Protein AF-A0A955RFL0-F1 (afdb_monomer)

pLDDT: mean 95.03, std 4.04, range [70.62, 98.62]

Secondary structure (DSSP, 8-state):
-EEEEEE-TT-HHHHHHHTTHHHHHHHTT-EEEEEE--HHHHHHHTTS-SSHHHHS-HHHHHHHHHHHHHHHT-

Solvent-accessible surface area (backbone atoms only — not comparable to full-atom values): 4408 Å² total; per-residue (Å²): 98,76,46,79,47,72,37,31,93,87,38,70,67,45,50,58,46,62,78,44,47,64,64,55,24,54,77,69,65,30,44,81,42,84,39,83,51,62,56,50,58,54,28,51,75,67,76,42,69,61,49,57,68,80,73,43,59,65,73,55,43,54,50,51,56,54,47,54,58,53,61,74,76,107

Radius of gyration: 14.57 Å; Cα contacts (8 Å, |Δi|>4): 61; chains: 1; bounding box: 28×27×34 Å

Nearest PDB structures (foldseek):
  3k9c-assembly1_A  TM=8.199E-01  e=3.168E-0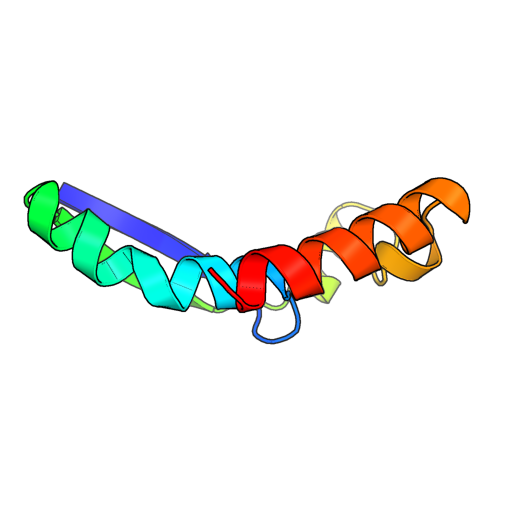1  Rhodococcus jostii RHA1
  6mos-assembly1_A  TM=7.372E-01  e=2.233E+00  Thermosipho africanus TCF52B
  3lr1-assembly1_A  TM=5.726E-01  e=2.733E+00  Geobacter sulfurreducens PCA
  2e89-assembly2_C  TM=5.220E-01  e=5.733E+00  Aquifex aeolicus
  3brs-assembly2_B  TM=5.712E-01  e=6.560E+00  Lachnoclostridium phytofermentans ISDg

Sequence (74 aa):
MVIDFWFDVVCPYAWLASTRIEALAAEAGATVRWRPILLGGVLKALDVPTNPMAAMPEAKRVLQRRDIVRSAAA

Foldseek 3Di:
DEDELEDEPVDLVSVLCVVCVQVVCVVVVYYYDYHYDDQLVVCVVVVHDSPVLVVDDPVVNVVVVVVSVVSVVD

Structure (mmCIF, N/CA/C/O backbone):
data_AF-A0A955RFL0-F1
#
_entry.id   AF-A0A955RFL0-F1
#
loop_
_atom_site.group_PDB
_atom_site.id
_atom_site.type_symbol
_atom_site.label_atom_id
_atom_site.label_alt_id
_atom_site.label_comp_id
_atom_site.label_asym_id
_atom_site.label_entity_id
_atom_site.label_seq_id
_atom_site.pdbx_PDB_ins_code
_atom_site.Cartn_x
_atom_site.Cartn_y
_atom_site.Cartn_z
_atom_site.occupancy
_atom_site.B_iso_or_equiv
_atom_site.auth_seq_id
_atom_site.auth_comp_id
_atom_site.auth_asym_id
_atom_site.auth_atom_id
_atom_site.pdbx_PDB_model_num
ATOM 1 N N . MET A 1 1 ? -17.856 -4.168 10.267 1.00 93.00 1 MET A N 1
ATOM 2 C CA . MET A 1 1 ? -17.482 -4.167 8.830 1.00 93.00 1 MET A CA 1
ATOM 3 C C . MET A 1 1 ? -16.017 -4.573 8.707 1.00 93.00 1 MET A C 1
ATOM 5 O O . MET A 1 1 ? -15.287 -4.332 9.658 1.00 93.00 1 MET A O 1
ATOM 9 N N . VAL A 1 2 ? -15.583 -5.206 7.611 1.00 97.62 2 VAL A N 1
ATOM 10 C CA . VAL A 1 2 ? -14.170 -5.607 7.437 1.00 97.62 2 VAL A CA 1
ATOM 11 C C . VAL A 1 2 ? -13.625 -5.063 6.122 1.00 97.62 2 VAL A C 1
ATOM 13 O O . VAL A 1 2 ? -14.286 -5.191 5.096 1.00 97.62 2 VAL A O 1
ATOM 16 N N . ILE A 1 3 ? -12.428 -4.483 6.164 1.00 98.00 3 ILE A N 1
ATOM 17 C CA . ILE A 1 3 ? -11.683 -4.003 5.000 1.00 98.00 3 ILE A CA 1
ATOM 18 C C . ILE A 1 3 ? -10.608 -5.035 4.665 1.00 98.00 3 ILE A C 1
ATOM 20 O O . ILE A 1 3 ? -9.705 -5.273 5.466 1.00 98.00 3 ILE A O 1
ATOM 24 N N . ASP A 1 4 ? -10.688 -5.639 3.481 1.00 98.25 4 ASP A N 1
ATOM 25 C CA . ASP A 1 4 ? -9.613 -6.480 2.955 1.00 98.25 4 ASP A CA 1
ATOM 26 C C . ASP A 1 4 ? -8.515 -5.608 2.343 1.00 98.25 4 ASP A C 1
ATOM 28 O O . ASP A 1 4 ? -8.681 -5.034 1.265 1.00 98.25 4 ASP A O 1
ATOM 32 N N . PHE A 1 5 ? -7.382 -5.513 3.035 1.00 98.19 5 PHE A N 1
ATOM 33 C CA . PHE A 1 5 ? -6.241 -4.719 2.600 1.00 98.19 5 PHE A CA 1
ATOM 34 C C . PHE A 1 5 ? -5.224 -5.598 1.871 1.00 98.19 5 PHE A C 1
ATOM 36 O O . PHE A 1 5 ? -4.407 -6.285 2.492 1.00 98.19 5 PHE A O 1
ATOM 43 N N . TRP A 1 6 ? -5.297 -5.587 0.541 1.00 98.06 6 TRP A N 1
ATOM 44 C CA . TRP A 1 6 ? -4.384 -6.312 -0.339 1.00 98.06 6 TRP A CA 1
ATOM 45 C C . TRP A 1 6 ? -3.124 -5.492 -0.610 1.00 98.06 6 TRP A C 1
ATOM 47 O O . TRP A 1 6 ? -3.219 -4.361 -1.084 1.00 98.06 6 TRP A O 1
ATOM 57 N N . PHE A 1 7 ? -1.945 -6.049 -0.327 1.00 97.94 7 PHE A N 1
ATOM 58 C CA . PHE A 1 7 ? -0.692 -5.302 -0.450 1.00 97.94 7 PHE A CA 1
ATOM 59 C C . PHE A 1 7 ? 0.502 -6.164 -0.852 1.00 97.94 7 PHE A C 1
ATOM 61 O O . PHE A 1 7 ? 0.555 -7.358 -0.574 1.00 97.94 7 PHE A O 1
ATOM 68 N N . ASP A 1 8 ? 1.487 -5.511 -1.462 1.00 97.00 8 ASP A N 1
ATOM 69 C CA . ASP A 1 8 ? 2.839 -6.028 -1.655 1.00 97.00 8 ASP A CA 1
ATOM 70 C C . ASP A 1 8 ? 3.815 -5.012 -1.048 1.00 97.00 8 ASP A C 1
ATOM 72 O O . ASP A 1 8 ? 3.671 -3.803 -1.259 1.00 97.00 8 ASP A O 1
ATOM 76 N N . VAL A 1 9 ? 4.795 -5.499 -0.287 1.00 94.44 9 VAL A N 1
ATOM 77 C CA . VAL A 1 9 ? 5.791 -4.685 0.425 1.00 94.44 9 VAL A CA 1
ATOM 78 C C . VAL A 1 9 ? 6.675 -3.861 -0.511 1.00 94.44 9 VAL A C 1
ATOM 80 O O . VAL A 1 9 ? 7.228 -2.851 -0.085 1.00 94.44 9 VAL A O 1
ATOM 83 N N . VAL A 1 10 ? 6.795 -4.246 -1.788 1.00 92.12 10 VAL A N 1
ATOM 84 C CA . VAL A 1 10 ? 7.570 -3.469 -2.772 1.00 92.12 10 VAL A CA 1
ATOM 85 C C . VAL A 1 10 ? 6.805 -2.260 -3.316 1.00 92.12 10 VAL A C 1
ATOM 87 O O . VAL A 1 10 ? 7.391 -1.419 -3.997 1.00 92.12 10 VAL A O 1
ATOM 90 N N . CYS A 1 11 ? 5.496 -2.161 -3.062 1.00 93.88 11 CYS A N 1
ATOM 91 C CA . CYS A 1 11 ? 4.671 -1.075 -3.575 1.00 93.88 11 CYS A CA 1
ATOM 92 C C . CYS A 1 11 ? 4.726 0.148 -2.636 1.00 93.88 11 CYS A C 1
ATOM 94 O O . CYS A 1 11 ? 4.188 0.090 -1.526 1.00 93.88 11 CYS A O 1
ATOM 96 N N . PRO A 1 12 ? 5.276 1.299 -3.074 1.00 94.25 12 PRO A N 1
ATOM 97 C CA . PRO A 1 12 ? 5.407 2.482 -2.218 1.00 94.25 12 PRO A CA 1
ATOM 98 C C . PRO A 1 12 ? 4.049 3.060 -1.791 1.00 94.25 12 PRO A C 1
ATOM 100 O O . PRO A 1 12 ? 3.899 3.553 -0.677 1.00 94.25 12 PRO A O 1
ATOM 103 N N . TYR A 1 13 ? 3.031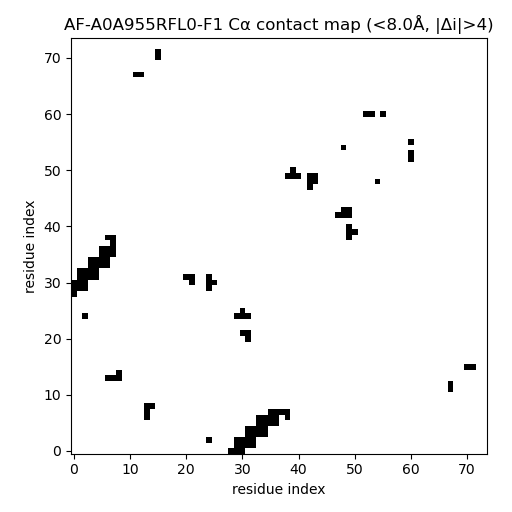 2.954 -2.647 1.00 94.12 13 TYR A N 1
ATOM 104 C CA . TYR A 1 13 ? 1.677 3.407 -2.326 1.00 94.12 13 TYR A CA 1
ATOM 105 C C . TYR A 1 13 ? 0.962 2.476 -1.344 1.00 94.12 13 TYR A C 1
ATOM 107 O O . TYR A 1 13 ? 0.182 2.945 -0.519 1.00 94.12 13 TYR A O 1
ATOM 115 N N . ALA A 1 14 ? 1.243 1.169 -1.398 1.00 96.00 14 ALA A N 1
ATOM 116 C CA . ALA A 1 14 ? 0.703 0.226 -0.427 1.00 96.00 14 ALA A CA 1
ATOM 117 C C . ALA A 1 14 ? 1.319 0.454 0.960 1.00 96.00 14 ALA A C 1
ATOM 119 O O . ALA A 1 14 ? 0.594 0.433 1.952 1.00 96.00 14 ALA A O 1
ATOM 120 N N . TRP A 1 15 ? 2.620 0.764 1.022 1.00 94.94 15 TRP A N 1
ATOM 121 C CA . TRP A 1 15 ? 3.266 1.218 2.255 1.00 94.94 15 TRP A CA 1
ATOM 122 C C . TRP A 1 15 ? 2.586 2.477 2.808 1.00 94.94 15 TRP A C 1
ATOM 124 O O . TRP A 1 15 ? 2.135 2.463 3.950 1.00 94.94 15 TRP A O 1
ATOM 134 N N . LEU A 1 16 ? 2.407 3.520 1.992 1.00 95.50 16 LEU A N 1
ATOM 135 C CA . LEU A 1 16 ? 1.736 4.749 2.430 1.00 95.50 16 LEU A CA 1
ATOM 136 C C . LEU A 1 16 ? 0.314 4.488 2.948 1.00 95.50 16 LEU A C 1
ATOM 138 O O . LEU A 1 16 ? -0.097 5.047 3.957 1.00 95.50 16 LEU A O 1
ATOM 142 N N . ALA A 1 17 ? -0.457 3.645 2.264 1.00 96.31 17 ALA A N 1
ATOM 143 C CA . ALA A 1 17 ? -1.800 3.306 2.716 1.00 96.31 17 ALA A CA 1
ATOM 144 C C . ALA A 1 17 ? -1.771 2.499 4.028 1.00 96.31 17 ALA A C 1
ATOM 146 O O . ALA A 1 17 ? -2.604 2.731 4.904 1.00 96.31 17 ALA A O 1
ATOM 147 N N . SER A 1 18 ? -0.787 1.609 4.207 1.00 96.81 18 SER A N 1
ATOM 148 C CA . SER A 1 18 ? -0.645 0.809 5.430 1.00 96.81 18 SER A CA 1
ATOM 149 C C . SER A 1 18 ? -0.376 1.648 6.680 1.00 96.81 18 SER A C 1
ATOM 151 O O . SER A 1 18 ? -0.811 1.255 7.757 1.00 96.81 18 SER A O 1
ATOM 153 N N . THR A 1 19 ? 0.250 2.827 6.557 1.00 95.38 19 THR A N 1
ATOM 154 C CA . THR A 1 19 ? 0.481 3.716 7.711 1.00 95.38 19 THR A CA 1
ATOM 155 C C . THR A 1 19 ? -0.787 4.429 8.189 1.00 95.38 19 THR A C 1
ATOM 157 O O . THR A 1 19 ? -0.792 4.998 9.276 1.00 95.38 19 THR A O 1
ATOM 160 N N . ARG A 1 20 ? -1.866 4.409 7.393 1.00 96.06 20 ARG A N 1
ATOM 161 C CA . ARG A 1 20 ? -3.109 5.159 7.654 1.00 96.06 20 ARG A CA 1
ATOM 162 C C . ARG A 1 20 ? -4.338 4.266 7.836 1.00 96.06 20 ARG A C 1
ATOM 164 O O . ARG A 1 20 ? -5.302 4.682 8.473 1.00 96.06 20 ARG A O 1
ATOM 171 N N . ILE A 1 21 ? -4.328 3.056 7.272 1.00 97.75 21 ILE A N 1
ATOM 172 C CA . ILE A 1 21 ? -5.529 2.219 7.140 1.00 97.75 21 ILE A CA 1
ATOM 173 C C . ILE A 1 21 ? -6.160 1.821 8.478 1.00 97.75 21 ILE A C 1
ATOM 175 O O . ILE A 1 21 ? -7.381 1.739 8.5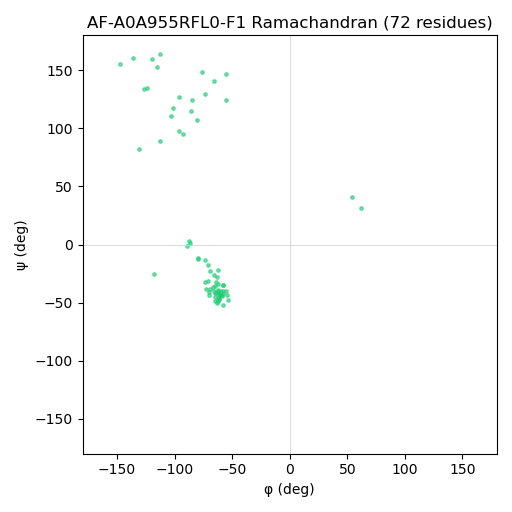62 1.00 97.75 21 ILE A O 1
ATOM 179 N N . GLU A 1 22 ? -5.367 1.608 9.529 1.00 98.06 22 GLU A N 1
ATOM 180 C CA . GLU A 1 22 ? -5.897 1.206 10.838 1.00 98.06 22 GLU A CA 1
ATOM 181 C C . GLU A 1 22 ? -6.673 2.335 11.522 1.00 98.06 22 GLU A C 1
ATOM 183 O O . GLU A 1 22 ? -7.774 2.101 12.019 1.00 98.06 22 GLU A O 1
ATOM 188 N N . ALA A 1 23 ? -6.148 3.565 11.486 1.00 98.00 23 ALA A N 1
ATOM 189 C CA . ALA A 1 23 ? -6.837 4.738 12.022 1.00 98.00 23 ALA A CA 1
ATOM 190 C C . ALA A 1 23 ? -8.164 4.983 11.286 1.00 98.00 23 ALA A C 1
ATOM 192 O O . ALA A 1 23 ? -9.213 5.110 11.915 1.00 98.00 23 ALA A O 1
ATOM 193 N N . LEU A 1 24 ? -8.137 4.928 9.950 1.00 97.44 24 LEU A N 1
ATOM 194 C CA . LEU A 1 24 ? -9.336 5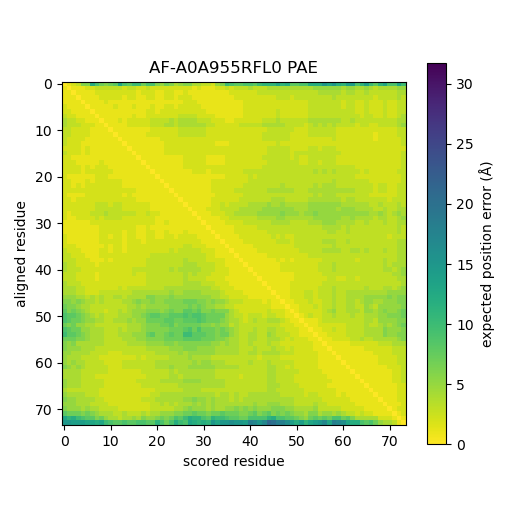.070 9.119 1.00 97.44 24 LEU A CA 1
ATOM 195 C C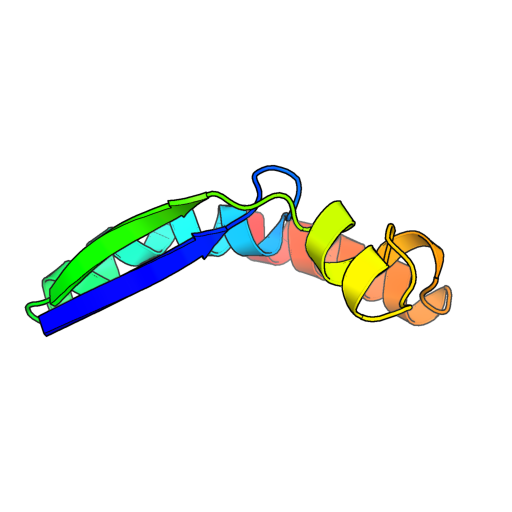 . LEU A 1 24 ? -10.361 3.955 9.373 1.00 97.44 24 LEU A C 1
ATOM 197 O O . LEU A 1 24 ? -11.565 4.207 9.400 1.00 97.44 24 LEU A O 1
ATOM 201 N N . ALA A 1 25 ? -9.905 2.715 9.567 1.00 98.31 25 ALA A N 1
ATOM 202 C CA . ALA A 1 25 ? -10.789 1.606 9.900 1.00 98.31 25 ALA A CA 1
ATOM 203 C C . ALA A 1 25 ? -11.470 1.828 11.257 1.00 98.31 25 ALA A C 1
ATOM 205 O O . ALA A 1 25 ? -12.677 1.612 11.365 1.00 98.31 25 ALA A O 1
ATOM 206 N N . ALA A 1 26 ? -10.732 2.314 12.259 1.00 98.06 26 ALA A N 1
ATOM 207 C CA . ALA A 1 26 ? -11.280 2.624 13.574 1.00 98.06 26 ALA A CA 1
ATOM 208 C C . ALA A 1 26 ? -12.353 3.725 13.508 1.00 98.06 26 ALA A C 1
ATOM 210 O O . ALA A 1 26 ? -13.442 3.538 14.052 1.00 98.06 26 ALA A O 1
ATOM 211 N N . GLU A 1 27 ? -12.093 4.820 12.785 1.00 98.06 27 GLU A N 1
ATOM 212 C CA . GLU A 1 27 ? -13.064 5.905 12.559 1.00 98.06 27 GLU A CA 1
ATOM 213 C C . GLU A 1 27 ? -14.356 5.405 11.892 1.00 98.06 27 GLU A C 1
ATOM 215 O O . GLU A 1 27 ? -15.451 5.863 12.213 1.00 98.06 27 GLU A O 1
ATOM 220 N N . ALA A 1 28 ? -14.242 4.421 10.998 1.00 97.38 28 ALA A N 1
ATOM 221 C CA . ALA A 1 28 ? -15.368 3.825 10.286 1.00 97.38 28 ALA A CA 1
ATOM 222 C C . ALA A 1 28 ? -16.064 2.668 11.039 1.00 97.38 28 ALA A C 1
ATOM 224 O O . ALA A 1 28 ? -16.972 2.042 10.483 1.00 97.38 28 ALA A O 1
ATOM 225 N N . GLY A 1 29 ? -15.638 2.318 12.260 1.00 98.00 29 GLY A N 1
ATOM 226 C CA . GLY A 1 29 ? -16.154 1.142 12.979 1.00 98.00 29 GLY A CA 1
ATOM 227 C C . GLY A 1 29 ? -15.877 -0.186 12.251 1.00 98.00 29 GLY A C 1
ATOM 228 O O . GLY A 1 29 ? -16.679 -1.128 12.292 1.00 98.00 29 GLY A O 1
ATOM 229 N N . ALA A 1 30 ? -14.762 -0.254 11.525 1.00 98.31 30 ALA A N 1
ATOM 230 C CA . ALA A 1 30 ? -14.318 -1.401 10.748 1.00 98.31 30 ALA A CA 1
ATOM 231 C C . ALA A 1 30 ? -13.038 -2.024 11.322 1.00 98.31 30 ALA A C 1
ATOM 233 O O . ALA A 1 30 ? -12.312 -1.419 12.105 1.00 98.31 30 ALA A O 1
ATOM 234 N N . THR A 1 31 ? -12.743 -3.250 10.897 1.00 98.38 31 THR A N 1
ATOM 235 C CA . THR A 1 31 ? -11.457 -3.910 11.152 1.00 98.38 31 THR A CA 1
ATOM 236 C C . THR A 1 31 ? -10.707 -4.149 9.848 1.00 98.38 31 THR A C 1
ATOM 238 O O . THR A 1 31 ? -11.319 -4.286 8.785 1.00 98.38 31 THR A O 1
ATOM 241 N N . VAL A 1 32 ? -9.377 -4.206 9.918 1.00 98.50 32 VAL A N 1
ATOM 242 C CA . VAL A 1 32 ? -8.519 -4.480 8.759 1.00 98.50 32 VAL A CA 1
ATOM 243 C C . VAL A 1 32 ? -8.170 -5.963 8.721 1.00 98.50 32 VAL A C 1
ATOM 245 O O . VAL A 1 32 ? -7.664 -6.522 9.694 1.00 98.50 32 VAL A O 1
ATOM 248 N N . ARG A 1 33 ? -8.416 -6.610 7.580 1.00 98.62 33 ARG A N 1
ATOM 249 C CA . ARG A 1 33 ? -7.900 -7.941 7.266 1.00 98.62 33 ARG A CA 1
ATOM 250 C C . ARG A 1 33 ? -6.737 -7.796 6.294 1.00 98.62 33 ARG A C 1
ATOM 252 O O . ARG A 1 33 ? -6.928 -7.446 5.133 1.00 98.62 33 ARG A O 1
ATOM 259 N N . TRP A 1 34 ? -5.535 -8.088 6.772 1.00 98.31 34 TRP A N 1
ATOM 260 C CA . TRP A 1 34 ? -4.310 -8.004 5.982 1.00 98.31 34 TRP A CA 1
ATOM 261 C C . TRP A 1 34 ? -4.210 -9.159 4.978 1.00 98.31 34 TRP A C 1
ATOM 263 O O . TRP A 1 34 ? -4.372 -10.328 5.337 1.00 98.31 34 TRP A O 1
ATOM 273 N N . ARG A 1 35 ? -3.954 -8.836 3.706 1.00 98.31 35 ARG A N 1
ATOM 274 C CA . ARG A 1 35 ? -3.905 -9.792 2.590 1.00 98.31 35 ARG A CA 1
ATOM 275 C C . ARG A 1 35 ? -2.625 -9.576 1.761 1.00 98.31 35 ARG A C 1
ATOM 277 O O . ARG A 1 35 ? -2.666 -8.891 0.740 1.00 98.31 35 ARG A O 1
ATOM 284 N N . PRO A 1 36 ? -1.472 -10.118 2.186 1.00 98.00 36 PRO A N 1
ATOM 285 C CA . PRO A 1 36 ? -0.241 -9.987 1.415 1.00 98.00 36 PRO A CA 1
ATOM 286 C C . PRO A 1 36 ? -0.355 -10.734 0.081 1.00 98.00 36 PRO A C 1
ATOM 288 O O . PRO A 1 36 ? -0.905 -11.836 0.018 1.00 98.00 36 PRO A O 1
ATOM 291 N N . ILE A 1 37 ? 0.182 -10.141 -0.981 1.00 97.25 37 ILE A N 1
ATOM 292 C CA . ILE A 1 37 ? 0.252 -10.720 -2.325 1.00 97.25 37 ILE A CA 1
ATOM 293 C C . ILE A 1 37 ? 1.622 -10.503 -2.946 1.00 97.25 37 ILE A C 1
ATOM 295 O O . ILE A 1 37 ? 2.360 -9.599 -2.566 1.00 97.25 37 ILE A O 1
ATOM 299 N N . LEU A 1 38 ? 1.917 -11.313 -3.961 1.00 95.94 38 LEU A N 1
ATOM 300 C CA . LEU A 1 38 ? 3.019 -11.075 -4.882 1.00 95.94 38 LEU A CA 1
ATOM 301 C C . LEU A 1 38 ? 2.496 -10.293 -6.095 1.00 95.94 38 LEU A C 1
ATOM 303 O O . LEU A 1 38 ? 1.988 -10.882 -7.054 1.00 95.94 38 LEU A O 1
ATOM 307 N N . LEU A 1 39 ? 2.630 -8.968 -6.074 1.00 95.25 39 LEU A N 1
ATOM 308 C CA . LEU A 1 39 ? 2.137 -8.072 -7.121 1.00 95.25 39 LEU A CA 1
ATOM 309 C C . LEU A 1 39 ? 2.761 -8.397 -8.480 1.00 95.25 39 LEU A C 1
ATOM 311 O O . LEU A 1 39 ? 2.053 -8.433 -9.481 1.00 95.25 39 LEU A O 1
ATOM 315 N N . GLY A 1 40 ? 4.058 -8.716 -8.524 1.00 94.44 40 GLY A N 1
ATOM 316 C CA . GLY A 1 40 ? 4.722 -9.132 -9.765 1.00 94.44 40 GLY A CA 1
ATOM 317 C C . GLY A 1 40 ? 4.084 -10.372 -10.407 1.00 94.44 40 GLY A C 1
ATOM 318 O O . GLY A 1 40 ? 3.995 -10.454 -11.630 1.00 94.44 40 GLY A O 1
ATOM 319 N N . GLY A 1 41 ? 3.580 -11.308 -9.595 1.00 96.12 41 GLY A N 1
ATOM 320 C CA . GLY A 1 41 ? 2.844 -12.483 -10.068 1.00 96.12 41 GLY A CA 1
ATOM 321 C C . GLY A 1 41 ? 1.471 -12.123 -10.637 1.00 96.12 41 GLY A C 1
ATOM 322 O O . GLY A 1 41 ? 1.100 -12.629 -11.693 1.00 96.12 41 GLY A O 1
ATOM 323 N N . VAL A 1 42 ? 0.757 -11.197 -9.989 1.00 95.38 42 VAL A N 1
ATOM 324 C CA . VAL A 1 42 ? -0.527 -10.666 -10.481 1.00 95.38 42 VAL A CA 1
ATOM 325 C C . VAL A 1 42 ? -0.341 -9.949 -11.818 1.00 95.38 42 VAL A C 1
ATOM 327 O O . VAL A 1 42 ? -1.055 -10.239 -12.771 1.00 95.38 42 VAL A O 1
ATOM 330 N N . LEU A 1 43 ? 0.653 -9.063 -11.921 1.00 95.25 43 LEU A N 1
ATOM 331 C CA . LEU A 1 43 ? 0.954 -8.329 -13.154 1.00 95.25 43 LEU A CA 1
ATOM 332 C C . LEU A 1 43 ? 1.330 -9.277 -14.299 1.00 95.25 43 LEU A C 1
ATOM 334 O O . LEU A 1 43 ? 0.839 -9.118 -15.412 1.00 95.25 43 LEU A O 1
ATOM 338 N N . LYS A 1 44 ? 2.127 -10.314 -14.011 1.00 96.69 44 LYS A N 1
ATOM 339 C CA . LYS A 1 44 ? 2.451 -11.358 -14.989 1.00 96.69 44 LYS A CA 1
ATOM 340 C C . LYS A 1 44 ? 1.205 -12.111 -15.464 1.00 96.69 44 LYS A C 1
ATOM 342 O O . LYS A 1 44 ? 1.082 -12.367 -16.654 1.00 96.69 44 LYS A O 1
ATOM 347 N N . ALA A 1 45 ? 0.294 -12.470 -14.558 1.00 97.62 45 ALA A N 1
ATOM 348 C CA . ALA A 1 45 ? -0.948 -13.163 -14.912 1.00 97.62 45 ALA A CA 1
ATOM 349 C C . ALA A 1 45 ? -1.892 -12.298 -15.767 1.00 97.62 45 ALA A C 1
ATOM 351 O O . ALA A 1 45 ? -2.683 -12.837 -16.536 1.00 97.62 45 ALA A O 1
ATOM 352 N N . LEU A 1 46 ? -1.791 -10.973 -15.641 1.00 96.50 46 LEU A N 1
ATOM 353 C CA . LEU A 1 46 ? -2.528 -9.991 -16.439 1.00 96.50 46 LEU A CA 1
ATOM 354 C C . LEU A 1 46 ? -1.819 -9.605 -17.750 1.00 96.50 46 LEU A C 1
ATOM 356 O O . LEU A 1 46 ? -2.313 -8.729 -18.452 1.00 96.50 46 LEU A O 1
ATOM 360 N N . ASP A 1 47 ? -0.675 -10.221 -18.060 1.00 95.69 47 ASP A N 1
ATOM 361 C CA . ASP A 1 47 ? 0.157 -9.917 -19.231 1.00 95.69 47 ASP A CA 1
ATOM 362 C C . ASP A 1 47 ? 0.559 -8.430 -19.339 1.00 95.69 47 ASP A C 1
ATOM 364 O O . ASP A 1 47 ? 0.562 -7.816 -20.405 1.00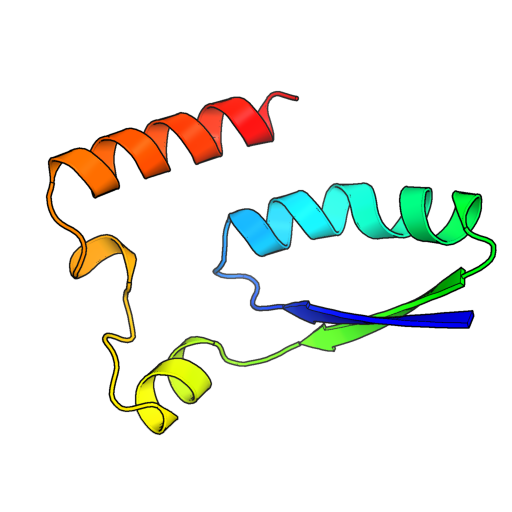 95.69 47 ASP A O 1
ATOM 368 N N . VAL A 1 48 ? 0.902 -7.820 -18.198 1.00 94.75 48 VAL A N 1
ATOM 369 C CA . VAL A 1 48 ? 1.407 -6.440 -18.125 1.00 94.75 48 VAL A CA 1
ATOM 370 C C . VAL A 1 48 ? 2.814 -6.386 -17.517 1.00 94.75 48 VAL A C 1
ATOM 372 O O . VAL A 1 48 ? 3.228 -7.313 -16.812 1.00 94.75 48 VAL A O 1
ATOM 375 N N . PRO A 1 49 ? 3.583 -5.300 -17.745 1.00 94.00 49 PRO A N 1
ATOM 376 C CA . PRO A 1 49 ? 4.933 -5.179 -17.206 1.00 94.00 49 PRO A CA 1
ATOM 377 C C . PRO A 1 49 ? 4.983 -5.343 -15.682 1.00 94.00 49 PRO A C 1
ATOM 379 O O . PRO A 1 49 ? 4.355 -4.593 -14.936 1.00 94.00 49 PRO A O 1
ATOM 382 N N . THR A 1 50 ? 5.798 -6.291 -15.215 1.00 92.06 50 THR A N 1
ATOM 383 C CA . THR A 1 50 ? 5.970 -6.610 -13.785 1.00 92.06 50 THR A CA 1
ATOM 384 C C . THR A 1 50 ? 6.727 -5.535 -13.009 1.00 92.06 50 THR A C 1
ATOM 386 O O . THR A 1 50 ? 6.632 -5.479 -11.785 1.00 92.06 50 THR A O 1
ATOM 389 N N . ASN A 1 51 ? 7.438 -4.651 -13.714 1.00 90.31 51 ASN A N 1
ATOM 390 C CA . ASN A 1 51 ? 7.972 -3.403 -13.183 1.00 90.31 51 ASN A CA 1
ATOM 391 C C . ASN A 1 51 ? 7.251 -2.216 -13.851 1.00 90.31 51 ASN A C 1
ATOM 393 O O . ASN A 1 51 ? 7.725 -1.707 -14.875 1.00 90.31 51 ASN A O 1
ATOM 397 N N . PRO A 1 52 ? 6.117 -1.754 -13.286 1.00 86.94 52 PRO A N 1
ATOM 398 C CA . PRO A 1 52 ? 5.350 -0.654 -13.856 1.00 86.94 52 PRO A CA 1
ATOM 399 C C . PRO A 1 52 ? 6.172 0.623 -13.993 1.00 86.94 52 PRO A C 1
ATOM 401 O O . PRO A 1 52 ? 6.066 1.304 -15.008 1.00 86.94 52 PRO A O 1
ATOM 404 N N . MET A 1 53 ? 7.024 0.935 -13.007 1.00 88.00 53 MET A N 1
ATOM 405 C CA . MET A 1 53 ? 7.870 2.128 -13.056 1.00 88.00 53 MET A CA 1
ATOM 406 C C . MET A 1 53 ? 8.783 2.109 -14.279 1.00 88.00 53 MET A C 1
ATOM 408 O O . MET A 1 53 ? 8.897 3.124 -14.952 1.00 88.00 53 MET A O 1
ATOM 412 N N . ALA A 1 54 ? 9.416 0.978 -14.598 1.00 88.75 54 ALA A N 1
ATOM 413 C CA . ALA A 1 54 ? 10.301 0.881 -15.758 1.00 88.75 54 ALA A CA 1
ATOM 414 C C . ALA A 1 54 ? 9.552 1.073 -17.086 1.00 88.75 54 ALA A C 1
ATOM 416 O O . ALA A 1 54 ? 10.093 1.703 -17.995 1.00 88.75 54 ALA A O 1
ATOM 417 N N . ALA A 1 55 ? 8.313 0.582 -17.170 1.00 92.50 55 ALA A N 1
ATOM 418 C CA . ALA A 1 55 ? 7.485 0.634 -18.373 1.00 92.50 55 ALA A CA 1
ATOM 419 C C . ALA A 1 55 ? 6.793 1.989 -18.620 1.00 92.50 55 ALA A C 1
ATOM 421 O O . ALA A 1 55 ? 6.248 2.218 -19.698 1.00 92.50 55 ALA A O 1
ATOM 422 N N . MET A 1 56 ? 6.781 2.896 -17.639 1.00 93.25 56 MET A N 1
ATOM 423 C CA . MET A 1 56 ? 6.150 4.210 -17.785 1.00 93.25 56 MET A CA 1
ATOM 424 C C . MET A 1 56 ? 7.000 5.185 -18.624 1.00 93.25 56 MET A C 1
ATOM 426 O O . MET A 1 56 ? 8.230 5.170 -18.522 1.00 93.25 56 MET A O 1
ATOM 430 N N . PRO A 1 57 ? 6.369 6.115 -19.376 1.00 96.81 57 PRO A N 1
ATOM 431 C CA . PRO A 1 57 ? 7.072 7.234 -20.005 1.00 96.81 57 PRO A CA 1
ATOM 432 C C . PRO A 1 57 ? 7.857 8.063 -18.982 1.00 96.81 57 PRO A C 1
ATOM 434 O O . PRO A 1 57 ? 7.391 8.252 -17.855 1.00 96.81 57 PRO A O 1
ATOM 437 N N . GLU A 1 58 ? 9.006 8.624 -19.376 1.00 96.19 58 GLU A N 1
ATOM 438 C CA . GLU A 1 58 ? 9.911 9.308 -18.435 1.00 96.19 58 GLU A CA 1
ATOM 439 C C . GLU A 1 58 ? 9.222 10.416 -17.635 1.00 96.19 58 GLU A C 1
ATOM 441 O O . GLU A 1 58 ? 9.361 10.466 -16.413 1.00 96.19 58 GLU A O 1
ATOM 446 N N . ALA A 1 59 ? 8.401 11.242 -18.289 1.00 97.06 59 ALA A N 1
ATOM 447 C CA . ALA A 1 59 ? 7.660 12.307 -17.616 1.00 97.06 59 ALA A CA 1
ATOM 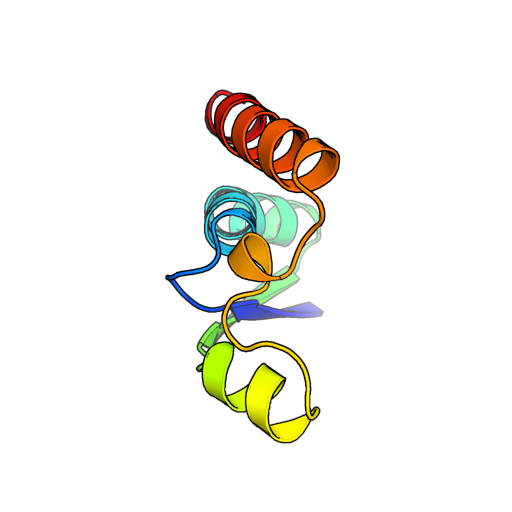448 C C . ALA A 1 59 ? 6.800 11.776 -16.450 1.00 97.06 59 ALA A C 1
ATOM 450 O O . ALA A 1 59 ? 6.764 12.372 -15.371 1.00 97.06 59 ALA A O 1
ATOM 451 N N . LYS A 1 60 ? 6.166 10.610 -16.629 1.00 95.62 60 LYS A N 1
ATOM 452 C CA . LYS A 1 60 ? 5.364 9.957 -15.588 1.00 95.62 60 LYS A CA 1
ATOM 453 C C . LYS A 1 60 ? 6.242 9.363 -14.486 1.00 95.62 60 LYS A C 1
ATOM 455 O O . LYS A 1 60 ? 5.896 9.501 -13.317 1.00 95.62 60 LYS A O 1
ATOM 460 N N . ARG A 1 61 ? 7.398 8.778 -14.824 1.00 94.75 61 ARG A N 1
ATOM 461 C CA . ARG A 1 61 ? 8.367 8.257 -13.835 1.00 94.75 61 ARG A CA 1
ATOM 462 C C . ARG A 1 61 ? 8.912 9.356 -12.930 1.00 94.75 61 ARG A C 1
ATOM 464 O O . ARG A 1 61 ? 9.096 9.136 -11.734 1.00 94.75 61 ARG A O 1
ATOM 471 N N . VAL A 1 62 ? 9.189 10.533 -13.492 1.00 95.44 62 VAL A N 1
ATOM 472 C CA . VAL A 1 62 ? 9.635 11.706 -12.727 1.00 95.44 62 VAL A CA 1
ATOM 473 C C . VAL A 1 62 ? 8.534 12.174 -11.783 1.00 95.44 62 VAL A C 1
ATOM 475 O O . VAL A 1 62 ? 8.794 12.377 -10.598 1.00 95.44 62 VAL A O 1
ATOM 478 N N . LEU A 1 63 ? 7.303 12.316 -12.284 1.00 95.38 63 LEU A N 1
ATOM 479 C CA . LEU A 1 63 ? 6.176 12.739 -11.458 1.00 95.38 63 LEU A CA 1
ATOM 480 C C . LEU A 1 63 ? 5.910 11.749 -10.319 1.00 95.38 63 LEU A C 1
ATOM 482 O O . LEU A 1 63 ? 5.808 12.172 -9.174 1.00 95.38 63 LEU A O 1
ATOM 486 N N . GLN A 1 64 ? 5.880 10.450 -10.614 1.00 94.50 64 GLN A N 1
ATOM 487 C CA . GLN A 1 64 ? 5.647 9.401 -9.623 1.00 94.50 64 GLN A CA 1
ATOM 488 C C . GLN A 1 64 ? 6.710 9.398 -8.517 1.00 94.50 64 GLN A C 1
ATOM 490 O O . GLN A 1 64 ? 6.368 9.328 -7.342 1.00 94.50 64 GLN A O 1
ATOM 495 N N . ARG A 1 65 ? 7.998 9.547 -8.859 1.00 93.06 65 ARG A N 1
ATOM 496 C CA . ARG A 1 65 ? 9.065 9.671 -7.849 1.00 93.06 65 ARG A CA 1
ATOM 497 C C . ARG A 1 65 ? 8.851 10.873 -6.927 1.00 93.06 65 ARG A C 1
ATOM 499 O O . ARG A 1 65 ? 9.017 10.752 -5.718 1.00 93.06 65 ARG A O 1
ATOM 506 N N . ARG A 1 66 ? 8.471 12.028 -7.486 1.00 95.31 66 ARG A N 1
ATOM 507 C CA . ARG A 1 66 ? 8.181 13.240 -6.698 1.00 95.31 66 ARG A CA 1
ATOM 508 C C . ARG A 1 66 ? 6.961 13.052 -5.804 1.00 95.31 66 ARG A C 1
ATOM 510 O O . ARG A 1 66 ? 6.968 13.535 -4.678 1.00 95.31 66 ARG A O 1
ATOM 517 N N . ASP A 1 67 ? 5.939 12.382 -6.316 1.00 95.12 67 ASP A N 1
ATOM 518 C CA . ASP A 1 67 ? 4.706 12.088 -5.598 1.00 95.12 67 ASP A CA 1
ATOM 519 C C . ASP A 1 67 ? 4.970 11.189 -4.387 1.00 95.12 67 ASP A C 1
ATOM 521 O O . ASP A 1 67 ? 4.655 11.584 -3.273 1.00 95.12 67 ASP A O 1
ATOM 525 N N . ILE A 1 68 ? 5.694 10.078 -4.567 1.00 93.62 68 ILE A N 1
ATOM 526 C CA . ILE A 1 68 ? 6.076 9.173 -3.469 1.00 93.62 68 ILE A CA 1
ATOM 527 C C . ILE A 1 68 ? 6.779 9.934 -2.337 1.00 93.62 68 ILE A C 1
ATOM 529 O O . ILE A 1 68 ? 6.410 9.788 -1.175 1.00 93.62 68 ILE A O 1
ATOM 533 N N . VAL A 1 69 ? 7.762 10.781 -2.667 1.00 93.50 69 VAL A N 1
ATOM 534 C CA . VAL A 1 69 ? 8.497 11.571 -1.663 1.00 93.50 69 VAL A CA 1
ATOM 535 C C . VAL A 1 69 ? 7.582 12.571 -0.954 1.00 93.50 69 VAL A C 1
ATOM 537 O O . VAL A 1 69 ? 7.666 12.725 0.260 1.00 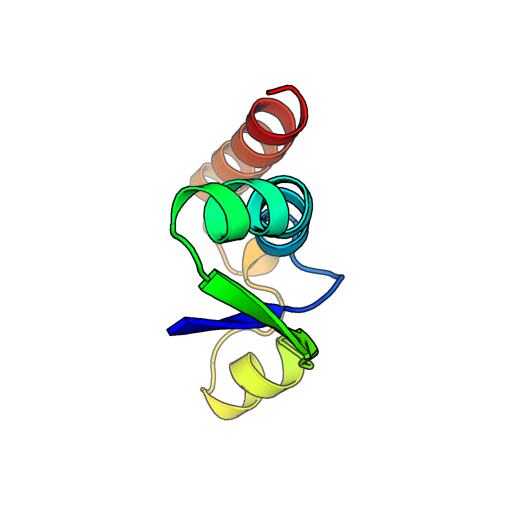93.50 69 VAL A O 1
ATOM 540 N N . ARG A 1 70 ? 6.695 13.247 -1.693 1.00 95.06 70 ARG A N 1
ATOM 541 C CA . ARG A 1 70 ? 5.744 14.209 -1.118 1.00 95.06 70 ARG A CA 1
ATOM 542 C C . ARG A 1 70 ? 4.749 13.531 -0.190 1.00 95.06 70 ARG A C 1
ATO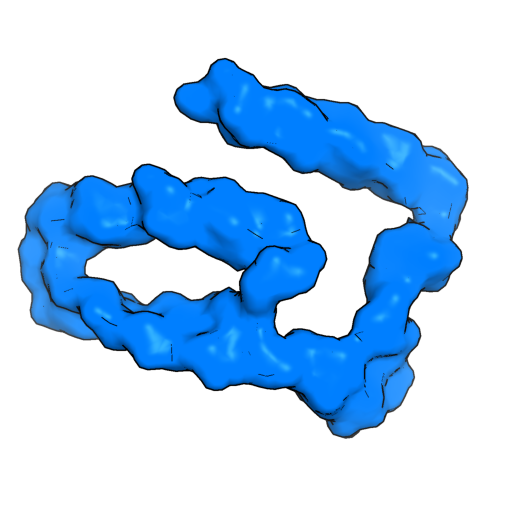M 544 O O . ARG A 1 70 ? 4.497 14.042 0.892 1.00 95.06 70 ARG A O 1
ATOM 551 N N . SER A 1 71 ? 4.191 12.400 -0.608 1.00 92.25 71 SER A N 1
ATOM 552 C CA . SER A 1 71 ? 3.197 11.680 0.177 1.00 92.25 71 SER A CA 1
ATOM 553 C C . SER A 1 71 ? 3.797 11.017 1.413 1.00 92.25 71 SER A C 1
ATOM 555 O O . SER A 1 71 ? 3.110 10.931 2.420 1.00 92.25 71 SER A O 1
ATOM 557 N N . ALA A 1 72 ? 5.063 10.588 1.360 1.00 89.12 72 ALA A N 1
ATOM 558 C CA . ALA A 1 72 ? 5.775 10.037 2.514 1.00 89.12 72 ALA A CA 1
ATOM 559 C C . ALA A 1 72 ? 6.084 11.083 3.601 1.00 89.12 72 ALA A C 1
ATOM 561 O O . ALA A 1 72 ? 6.307 10.714 4.749 1.00 89.12 72 ALA A O 1
ATOM 562 N N . ALA A 1 73 ? 6.120 12.370 3.244 1.00 84.88 73 ALA A N 1
ATOM 563 C CA . ALA A 1 73 ? 6.374 13.473 4.171 1.00 84.88 73 ALA A CA 1
ATOM 564 C C . ALA A 1 73 ? 5.098 14.043 4.826 1.00 84.88 73 ALA A C 1
ATOM 566 O O . ALA A 1 73 ? 5.204 14.984 5.612 1.00 84.88 73 ALA A O 1
ATOM 567 N N . ALA A 1 74 ? 3.920 13.518 4.471 1.00 70.62 74 ALA A N 1
ATOM 568 C CA . ALA A 1 74 ? 2.607 13.972 4.932 1.00 70.62 74 ALA A CA 1
ATOM 569 C C . ALA A 1 74 ? 1.974 12.972 5.905 1.00 70.62 74 ALA A C 1
ATOM 571 O O . ALA A 1 74 ? 1.435 13.435 6.928 1.00 70.62 74 ALA A O 1
#

Mean predicted aligned error: 2.99 Å